Protein AF-A0A1R0V3F5-F1 (afdb_monomer_lite)

Foldseek 3Di:
DDDDPPPPPPDQDDFDAPPVRDGDCVHRNDPVADDWDWDADPVRDIDTHGDDDDPPVCPVVVVVVVVVCVVVVNDDPDDPVPPQDPVNDDPPPPPPPPPPPPPPDPDDDDD

Secondary structure (DSSP, 8-state):
---------------PBPTTS-B-HHHHS-TT-S-EEEEE-TT--EEEEE-----GGGHHHHHHHHHHHHHTT-PPPPPGGGSPPGGGS----------------------

Sequence (111 aa):
MMSSPQRARHFVTEVEVDPRRRVSLGKAGKPGHRRYRVEEDDMGVLTLTPVVSVPVTMIADRLRKAVALADAGDLRPRPERSRPQPEDAAPVKDRAPAARRSRTATARRRA

pLDDT: mean 73.92, std 17.22, range [36.59, 95.31]

Radius of gyration: 24.57 Å; chains: 1; bounding box: 50×47×70 Å

Structure (mmCIF, N/CA/C/O backbone):
data_AF-A0A1R0V3F5-F1
#
_entry.id   AF-A0A1R0V3F5-F1
#
loop_
_atom_site.group_PDB
_atom_site.id
_atom_site.type_symbol
_atom_site.label_atom_id
_atom_site.label_alt_id
_atom_site.label_comp_id
_atom_site.label_asym_id
_atom_site.label_entity_id
_atom_site.label_seq_id
_atom_site.pdbx_PDB_ins_code
_atom_site.Cartn_x
_atom_site.Cartn_y
_atom_site.Cartn_z
_atom_site.occupancy
_atom_site.B_iso_or_equiv
_atom_site.auth_seq_id
_atom_site.auth_comp_id
_atom_site.auth_asym_id
_atom_site.auth_atom_id
_atom_site.pdbx_PDB_model_num
ATOM 1 N N . MET A 1 1 ? 8.364 -31.036 17.099 1.00 38.84 1 MET A N 1
ATOM 2 C CA . MET A 1 1 ? 7.636 -29.751 17.140 1.00 38.84 1 MET A CA 1
ATOM 3 C C . MET A 1 1 ? 8.610 -28.661 16.720 1.00 38.84 1 MET A C 1
ATOM 5 O O . MET A 1 1 ? 9.492 -28.332 17.497 1.00 38.84 1 MET A O 1
ATOM 9 N N . MET A 1 2 ? 8.563 -28.214 15.461 1.00 36.59 2 MET A N 1
ATOM 10 C CA . MET A 1 2 ? 9.473 -27.173 14.964 1.00 36.59 2 MET A CA 1
ATOM 11 C C . MET A 1 2 ? 8.845 -25.807 15.238 1.00 36.59 2 MET A C 1
ATOM 13 O O . MET A 1 2 ? 7.865 -25.444 14.595 1.00 36.59 2 MET A O 1
ATOM 17 N N . SER A 1 3 ? 9.389 -25.077 16.211 1.00 44.00 3 SER A N 1
ATOM 18 C CA . SER A 1 3 ? 9.073 -23.664 16.406 1.00 44.00 3 SER A CA 1
ATOM 19 C C . SER A 1 3 ? 9.638 -22.877 15.228 1.00 44.00 3 SER A C 1
ATOM 21 O O . SER A 1 3 ? 10.853 -22.739 15.090 1.00 44.00 3 SER A O 1
ATOM 23 N N . SER A 1 4 ? 8.752 -22.394 14.360 1.00 41.25 4 SER A N 1
ATOM 24 C CA . SER A 1 4 ? 9.079 -21.396 13.343 1.00 41.25 4 SER A CA 1
ATOM 25 C C . SER A 1 4 ? 9.775 -20.205 14.010 1.00 41.25 4 SER A C 1
ATOM 27 O O . SER A 1 4 ? 9.321 -19.775 15.075 1.00 41.25 4 SER A O 1
ATOM 29 N N . PRO A 1 5 ? 10.850 -19.647 13.425 1.00 43.66 5 PRO A N 1
ATOM 30 C CA . PRO A 1 5 ? 11.504 -18.485 13.996 1.00 43.66 5 PRO A CA 1
ATOM 31 C C . PRO A 1 5 ? 10.487 -17.350 14.002 1.00 43.66 5 PRO A C 1
ATOM 33 O O . PRO A 1 5 ? 9.972 -16.938 12.960 1.00 43.66 5 PRO A O 1
ATOM 36 N N . GLN A 1 6 ? 10.149 -16.894 15.202 1.00 47.22 6 GLN A N 1
ATOM 37 C CA . GLN A 1 6 ? 9.257 -15.775 15.439 1.00 47.22 6 GLN A CA 1
ATOM 38 C C . GLN A 1 6 ? 9.962 -14.542 14.859 1.00 47.22 6 GLN A C 1
ATOM 40 O O . GLN A 1 6 ? 10.780 -13.914 15.526 1.00 47.22 6 GLN A O 1
ATOM 45 N N . ARG A 1 7 ? 9.727 -14.251 13.567 1.00 52.88 7 ARG A N 1
ATOM 46 C CA . ARG A 1 7 ? 10.139 -12.997 12.919 1.00 52.88 7 ARG A CA 1
ATOM 47 C C . ARG A 1 7 ? 9.728 -11.903 13.889 1.00 52.88 7 ARG A C 1
ATOM 49 O O . ARG A 1 7 ? 8.535 -11.813 14.167 1.00 52.88 7 ARG A O 1
ATOM 56 N N . ALA A 1 8 ? 10.686 -11.159 14.442 1.00 47.62 8 ALA A N 1
ATOM 57 C CA . ALA A 1 8 ? 10.420 -10.104 15.411 1.00 47.62 8 ALA A CA 1
ATOM 58 C C . ALA A 1 8 ? 9.295 -9.218 14.858 1.00 47.62 8 ALA A C 1
ATOM 60 O O . ALA A 1 8 ? 9.485 -8.484 13.884 1.00 47.62 8 ALA A O 1
ATOM 61 N N . ARG A 1 9 ? 8.082 -9.394 15.395 1.00 55.38 9 ARG A N 1
ATOM 62 C CA . ARG A 1 9 ? 6.875 -8.740 14.897 1.00 55.38 9 ARG A CA 1
ATOM 63 C C . ARG A 1 9 ? 6.957 -7.298 15.367 1.00 55.38 9 ARG A C 1
ATOM 65 O O . ARG A 1 9 ? 6.562 -6.974 16.480 1.00 55.38 9 ARG A O 1
ATOM 72 N N . HIS A 1 10 ? 7.552 -6.445 14.543 1.00 54.00 10 HIS A N 1
ATOM 73 C CA . HIS A 1 10 ? 7.531 -5.011 14.774 1.00 54.00 10 HIS A CA 1
ATOM 74 C C . HIS A 1 10 ? 6.095 -4.520 14.590 1.00 54.00 10 HIS A C 1
ATOM 76 O O . HIS A 1 10 ? 5.617 -4.381 13.463 1.00 54.00 10 HIS A O 1
ATOM 82 N N . PHE A 1 11 ? 5.410 -4.269 15.704 1.00 55.78 11 PHE A N 1
ATOM 83 C CA . PHE A 1 11 ? 4.175 -3.496 15.716 1.00 55.78 11 PHE A CA 1
ATOM 84 C C . PHE A 1 11 ? 4.481 -2.108 15.155 1.00 55.78 11 PHE A C 1
ATOM 86 O O . PHE A 1 11 ? 5.349 -1.399 15.663 1.00 55.78 11 PHE A O 1
ATOM 93 N N . VAL A 1 12 ? 3.823 -1.755 14.051 1.00 65.00 12 VAL A N 1
ATOM 94 C CA . VAL A 1 12 ? 4.083 -0.486 13.360 1.00 65.00 12 VAL A CA 1
ATOM 95 C C . VAL A 1 12 ? 3.337 0.658 14.050 1.00 65.00 12 VAL A C 1
ATOM 97 O O . VAL A 1 12 ? 3.875 1.759 14.107 1.00 65.00 12 VAL A O 1
ATOM 100 N N . THR A 1 13 ? 2.131 0.409 14.582 1.00 74.19 13 THR A N 1
ATOM 101 C CA . THR A 1 13 ? 1.306 1.375 15.333 1.00 74.19 13 THR A CA 1
ATOM 102 C C . THR A 1 13 ? -0.011 0.724 15.803 1.00 74.19 13 THR A C 1
ATOM 104 O O . THR A 1 13 ? -0.397 -0.320 15.274 1.00 74.19 13 THR A O 1
ATOM 107 N N . GLU A 1 14 ? -0.712 1.352 16.751 1.00 83.00 14 GLU A N 1
ATOM 108 C CA . GLU A 1 14 ? -2.093 1.035 17.142 1.00 83.00 14 GLU A CA 1
ATOM 109 C C . GLU A 1 14 ? -3.059 2.045 16.504 1.00 83.00 14 GLU A C 1
ATOM 111 O O . GLU A 1 14 ? -2.806 3.252 16.510 1.00 83.00 14 GLU A O 1
ATOM 116 N N . VAL A 1 15 ? -4.171 1.571 15.933 1.00 86.50 15 VAL A N 1
ATOM 117 C CA . VAL A 1 15 ? -5.172 2.430 15.283 1.00 86.50 15 VAL A CA 1
ATOM 118 C C . VAL A 1 15 ? -6.575 1.955 15.624 1.00 86.50 15 VAL A C 1
ATOM 120 O O . VAL A 1 15 ? -6.890 0.775 15.502 1.00 86.50 15 VAL A O 1
ATOM 123 N N . GLU A 1 16 ? -7.429 2.903 16.002 1.00 88.75 16 GLU A N 1
ATOM 124 C CA . GLU A 1 16 ? -8.846 2.657 16.242 1.00 88.75 16 GLU A CA 1
ATOM 125 C C . GLU A 1 16 ? -9.576 2.270 14.950 1.00 88.75 16 GLU A C 1
ATOM 127 O O . GLU A 1 16 ? -9.352 2.839 13.873 1.00 88.75 16 GLU A O 1
ATOM 132 N N . VAL A 1 17 ? -10.473 1.300 15.084 1.00 91.25 17 VAL A N 1
ATOM 133 C CA . VAL A 1 17 ? -11.305 0.802 13.999 1.00 91.25 17 VAL A CA 1
ATOM 134 C C . VAL A 1 17 ? -12.619 1.579 13.985 1.00 91.25 17 VAL A C 1
ATOM 136 O O . VAL A 1 17 ? -13.274 1.715 15.014 1.00 91.25 17 VAL A O 1
ATOM 139 N N . ASP A 1 18 ? -13.025 2.075 12.816 1.00 90.44 18 ASP A N 1
ATOM 140 C CA . ASP A 1 18 ? -14.293 2.797 12.692 1.00 90.44 18 ASP A CA 1
ATOM 141 C C . ASP A 1 18 ? -15.517 1.867 12.908 1.00 90.44 18 ASP A C 1
ATOM 143 O O . ASP A 1 18 ? -15.394 0.637 12.851 1.00 90.44 18 ASP A O 1
ATOM 147 N N . PRO A 1 19 ? -16.739 2.409 13.095 1.00 94.69 19 PRO A N 1
ATOM 148 C CA . PRO A 1 19 ? -17.945 1.593 13.287 1.00 94.69 19 PRO A CA 1
ATOM 149 C C . PRO A 1 19 ? -18.262 0.623 12.135 1.00 94.69 19 PRO A C 1
ATOM 151 O O . PRO A 1 19 ? -19.071 -0.289 12.288 1.00 94.69 19 PRO A O 1
ATOM 154 N N . ARG A 1 20 ? -17.640 0.805 10.963 1.00 95.31 20 ARG A N 1
ATOM 155 C CA . ARG A 1 20 ? -17.765 -0.067 9.787 1.00 95.31 20 ARG A CA 1
ATOM 156 C C . ARG A 1 20 ? -16.634 -1.092 9.698 1.00 95.31 20 ARG A C 1
ATOM 158 O O . ARG A 1 20 ? -16.479 -1.719 8.650 1.00 95.31 20 ARG A O 1
ATOM 165 N N . ARG A 1 21 ? -15.861 -1.267 10.771 1.00 89.38 21 ARG A N 1
ATOM 166 C CA . ARG A 1 21 ? -14.704 -2.163 10.853 1.00 89.38 21 ARG A CA 1
ATOM 167 C C . ARG A 1 21 ? -13.563 -1.796 9.896 1.00 89.38 21 ARG A C 1
ATOM 169 O O . ARG A 1 21 ? -12.887 -2.677 9.369 1.00 89.38 21 ARG A O 1
ATOM 176 N N . ARG A 1 22 ? -13.350 -0.503 9.626 1.00 91.19 22 ARG A N 1
ATOM 177 C CA . ARG A 1 22 ? -12.275 -0.024 8.739 1.00 91.19 22 ARG A CA 1
ATOM 178 C C . ARG A 1 22 ? -11.119 0.565 9.534 1.00 91.19 22 ARG A C 1
ATOM 180 O O . ARG A 1 22 ? -11.318 1.282 10.510 1.00 91.19 22 ARG A O 1
ATOM 187 N N . VAL A 1 23 ? -9.907 0.325 9.040 1.00 89.94 23 VAL A N 1
ATOM 188 C CA . VAL A 1 23 ? -8.667 0.909 9.563 1.00 89.94 23 VAL A CA 1
ATOM 189 C C . VAL A 1 23 ? -8.203 2.030 8.638 1.00 89.94 23 VAL A C 1
ATOM 191 O O . VAL A 1 23 ? -8.124 1.857 7.419 1.00 89.94 23 VAL A O 1
ATOM 194 N N . SER A 1 24 ? -7.866 3.189 9.207 1.00 88.44 24 SER A N 1
ATOM 195 C CA . SER A 1 24 ? -7.349 4.315 8.425 1.00 88.44 24 SER A CA 1
ATOM 196 C C . SER A 1 24 ? -5.890 4.092 8.021 1.00 88.44 24 SER A C 1
ATOM 198 O O . SER A 1 24 ? -4.982 4.143 8.852 1.00 88.44 24 SER A O 1
ATOM 200 N N . LEU A 1 25 ? -5.644 3.936 6.716 1.00 87.56 25 LEU A N 1
ATOM 201 C CA . LEU A 1 25 ? -4.288 3.853 6.159 1.00 87.56 25 LEU A CA 1
ATOM 202 C C . LEU A 1 25 ? -3.501 5.164 6.284 1.00 87.56 25 LEU A C 1
ATOM 204 O O . LEU A 1 25 ? -2.281 5.138 6.190 1.00 87.56 25 LEU A O 1
ATOM 208 N N . GLY A 1 26 ? -4.159 6.303 6.522 1.00 84.62 26 GLY A N 1
ATOM 209 C CA . GLY A 1 26 ? -3.449 7.546 6.841 1.00 84.62 26 GLY A CA 1
ATOM 210 C C . GLY A 1 26 ? -2.734 7.482 8.194 1.00 84.62 26 GLY A C 1
ATOM 211 O O . GLY A 1 26 ? -1.728 8.156 8.379 1.00 84.62 26 GLY A O 1
ATOM 212 N N . LYS A 1 27 ? -3.239 6.649 9.116 1.00 83.56 27 LYS A N 1
ATOM 213 C CA . LYS A 1 27 ? -2.654 6.423 10.444 1.00 83.56 27 LYS A CA 1
ATOM 214 C C . LYS A 1 27 ? -1.759 5.176 10.475 1.00 83.56 27 LYS A C 1
ATOM 216 O O . LYS A 1 27 ? -0.660 5.238 11.005 1.00 83.56 27 LYS A O 1
ATOM 221 N N . ALA A 1 28 ? -2.210 4.066 9.881 1.00 85.81 28 ALA A N 1
ATOM 222 C CA . ALA A 1 28 ? -1.507 2.773 9.914 1.00 85.81 28 ALA A CA 1
ATOM 223 C C . ALA A 1 28 ? -0.582 2.508 8.710 1.00 85.81 28 ALA A C 1
ATOM 225 O O . ALA A 1 28 ? 0.254 1.605 8.737 1.00 85.81 28 ALA A O 1
ATOM 226 N N . GLY A 1 29 ? -0.775 3.235 7.611 1.00 84.69 29 GLY A N 1
ATOM 227 C CA . GLY A 1 29 ? -0.119 2.988 6.333 1.00 84.69 29 GLY A CA 1
ATOM 228 C C . GLY A 1 29 ? 1.101 3.872 6.084 1.00 84.69 29 GLY A C 1
ATOM 229 O O . GLY A 1 29 ? 1.424 4.806 6.809 1.00 84.69 29 GLY A O 1
ATOM 230 N N . LYS A 1 30 ? 1.786 3.575 4.983 1.00 84.12 30 LYS A N 1
ATOM 231 C CA . LYS A 1 30 ? 2.898 4.354 4.439 1.00 84.12 30 LYS A CA 1
ATOM 232 C C . LYS A 1 30 ? 2.334 5.358 3.425 1.00 84.12 30 LYS A C 1
ATOM 234 O O . LYS A 1 30 ? 1.691 4.913 2.474 1.00 84.12 30 LYS A O 1
ATOM 239 N N . PRO A 1 31 ? 2.652 6.662 3.527 1.00 79.38 31 PRO A N 1
ATOM 240 C CA . PRO A 1 31 ? 2.068 7.711 2.679 1.00 79.38 31 PRO A CA 1
ATOM 241 C C . PRO A 1 31 ? 2.205 7.483 1.163 1.00 79.38 31 PRO A C 1
ATOM 243 O O . PRO A 1 31 ? 1.359 7.912 0.385 1.00 79.38 31 PRO A O 1
ATOM 246 N N . GLY A 1 32 ? 3.259 6.783 0.726 1.00 82.50 32 GLY A N 1
ATOM 247 C CA . GLY A 1 32 ? 3.513 6.484 -0.690 1.00 82.50 32 GLY A CA 1
ATOM 248 C C . GLY A 1 32 ? 2.724 5.303 -1.267 1.00 82.50 32 GLY A C 1
ATOM 249 O O . GLY A 1 32 ? 2.863 5.001 -2.453 1.00 82.50 32 GLY A O 1
ATOM 250 N N . HIS A 1 33 ? 1.919 4.606 -0.463 1.00 84.94 33 HIS A N 1
ATOM 251 C CA . HIS A 1 33 ? 1.214 3.403 -0.887 1.00 84.94 33 HIS A CA 1
ATOM 252 C C . HIS A 1 33 ? -0.285 3.519 -0.644 1.00 84.94 33 HIS A C 1
ATOM 254 O O . HIS A 1 33 ? -0.748 3.962 0.400 1.00 84.94 33 HIS A O 1
ATOM 260 N N . ARG A 1 34 ? -1.055 3.070 -1.636 1.00 85.06 34 ARG A N 1
ATOM 261 C CA . ARG A 1 34 ? -2.525 3.102 -1.607 1.00 85.06 34 ARG A CA 1
ATOM 262 C C . ARG A 1 34 ? -3.155 1.722 -1.462 1.00 85.06 34 ARG A C 1
ATOM 264 O O . ARG A 1 34 ? -4.358 1.615 -1.269 1.00 85.06 34 ARG A O 1
ATOM 271 N N . ARG A 1 35 ? -2.360 0.663 -1.620 1.00 88.38 35 ARG A N 1
ATOM 272 C CA . ARG A 1 35 ? -2.831 -0.720 -1.637 1.00 88.38 35 ARG A CA 1
ATOM 273 C C . ARG A 1 35 ? -1.950 -1.568 -0.747 1.00 88.38 35 ARG A C 1
ATOM 275 O O . ARG A 1 35 ? -0.725 -1.442 -0.779 1.00 88.38 35 ARG A O 1
ATOM 282 N N . TYR A 1 36 ? -2.603 -2.449 -0.008 1.00 90.19 36 TYR A N 1
ATOM 283 C CA . TYR A 1 36 ? -1.977 -3.345 0.943 1.00 90.19 36 TYR A CA 1
ATOM 284 C C . TYR A 1 36 ? -2.540 -4.746 0.771 1.00 90.19 36 TYR A C 1
ATOM 286 O O . TYR A 1 36 ? -3.734 -4.915 0.530 1.00 90.19 36 TYR A O 1
ATOM 294 N N . ARG A 1 37 ? -1.668 -5.741 0.898 1.00 89.69 37 ARG A N 1
ATOM 295 C CA . ARG A 1 37 ? -2.064 -7.087 1.292 1.00 89.69 37 ARG A CA 1
ATOM 296 C C . ARG A 1 37 ? -2.206 -7.077 2.810 1.00 89.69 37 ARG A C 1
ATOM 298 O O . ARG A 1 37 ? -1.319 -6.559 3.491 1.00 89.69 37 ARG A O 1
ATOM 305 N N . VAL A 1 38 ? -3.322 -7.599 3.296 1.00 91.44 38 VAL A N 1
ATOM 306 C CA . VAL A 1 38 ? -3.667 -7.631 4.718 1.00 91.44 38 VAL A CA 1
ATOM 307 C C . VAL A 1 38 ? -3.707 -9.083 5.159 1.00 91.44 38 VAL A C 1
ATOM 309 O O . VAL A 1 38 ? -4.302 -9.910 4.471 1.00 91.44 38 VAL A O 1
ATOM 312 N N . GLU A 1 39 ? -3.057 -9.373 6.276 1.00 91.00 39 GLU A N 1
ATOM 313 C CA . GLU A 1 39 ? -3.103 -10.667 6.954 1.00 91.00 39 GLU A CA 1
ATOM 314 C C . GLU A 1 39 ? -3.442 -10.410 8.420 1.00 91.00 39 GLU A C 1
ATOM 316 O O . GLU A 1 39 ? -2.906 -9.473 9.011 1.00 91.00 39 GLU A O 1
ATOM 321 N N . GLU A 1 40 ? -4.347 -11.208 8.975 1.00 91.12 40 GLU A N 1
ATOM 322 C CA . GLU A 1 40 ? -4.730 -11.185 10.387 1.00 91.12 40 GLU A CA 1
ATOM 323 C C . GLU A 1 40 ? -4.223 -12.472 11.035 1.00 91.12 40 GLU A C 1
ATOM 325 O O . GLU A 1 40 ? -4.301 -13.539 10.420 1.00 91.12 40 GLU A O 1
ATOM 330 N N . ASP A 1 41 ? -3.662 -12.369 12.237 1.00 89.94 41 ASP A N 1
ATOM 331 C CA . ASP A 1 41 ? -3.267 -13.532 13.030 1.00 89.94 41 ASP A CA 1
ATOM 332 C C . ASP A 1 41 ? -4.278 -13.850 14.142 1.00 89.94 41 A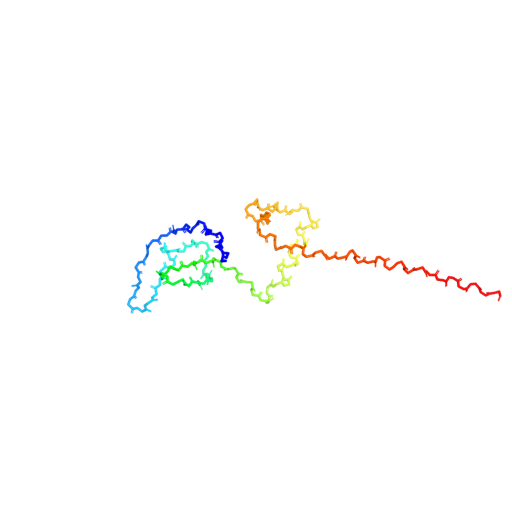SP A C 1
ATOM 334 O O . ASP A 1 41 ? -5.224 -13.102 14.379 1.00 89.94 41 ASP A O 1
ATOM 338 N N . ASP A 1 42 ? -4.059 -14.958 14.854 1.00 90.62 42 ASP A N 1
ATOM 339 C CA . ASP A 1 42 ? -4.963 -15.436 15.914 1.00 90.62 42 ASP A CA 1
ATOM 340 C C . ASP A 1 42 ? -5.094 -14.463 17.104 1.00 90.62 42 ASP A C 1
ATOM 342 O O . ASP A 1 42 ? -5.996 -14.603 17.928 1.00 90.62 42 ASP A O 1
ATOM 346 N N . ME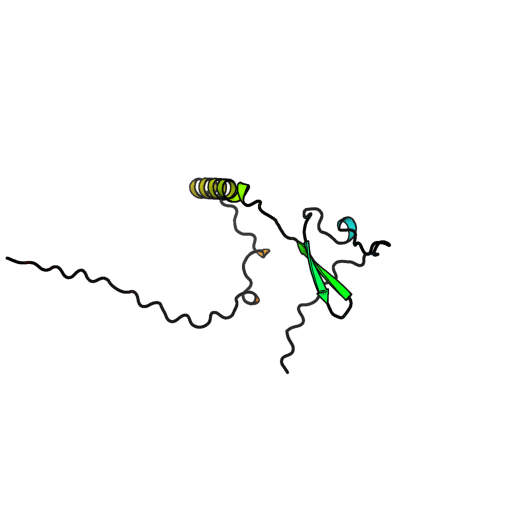T A 1 43 ? -4.200 -13.473 17.202 1.00 87.44 43 MET A N 1
ATOM 347 C CA . MET A 1 43 ? -4.212 -12.424 18.225 1.00 87.44 43 MET A CA 1
ATOM 348 C C . MET A 1 43 ? -4.883 -11.133 17.724 1.00 87.44 43 MET A C 1
ATOM 350 O O . MET A 1 43 ? -4.886 -10.132 18.441 1.00 87.44 43 MET A O 1
ATOM 354 N N . GLY A 1 44 ? -5.431 -11.131 16.503 1.00 85.00 44 GLY A N 1
ATOM 355 C CA . GLY A 1 44 ? -6.070 -9.971 15.879 1.00 85.00 44 GLY A CA 1
ATOM 356 C C . GLY A 1 44 ? -5.084 -8.928 15.346 1.00 85.00 44 GLY A C 1
ATOM 357 O O . GLY A 1 44 ? -5.467 -7.788 15.077 1.00 85.00 44 GLY A O 1
ATOM 358 N N . VAL A 1 45 ? -3.799 -9.274 15.202 1.00 87.50 45 VAL A N 1
ATOM 359 C CA . VAL A 1 45 ? -2.786 -8.347 14.689 1.00 87.50 45 VAL A CA 1
ATOM 360 C C . VAL A 1 45 ? -2.865 -8.291 13.171 1.00 87.50 45 VAL A C 1
ATOM 362 O O . VAL A 1 45 ? -2.663 -9.287 12.477 1.00 87.50 45 VAL A O 1
ATOM 365 N N . LEU A 1 46 ? -3.085 -7.086 12.643 1.00 89.75 46 LEU A N 1
ATOM 366 C CA . LEU A 1 46 ? -3.107 -6.842 11.205 1.00 89.75 46 LEU A CA 1
ATOM 367 C C . LEU A 1 46 ? -1.708 -6.529 10.669 1.00 89.75 46 LEU A C 1
ATOM 369 O O . LEU A 1 46 ? -1.114 -5.491 10.969 1.00 89.75 46 LEU A O 1
ATOM 373 N N . THR A 1 47 ? -1.206 -7.395 9.793 1.00 89.50 47 THR A N 1
ATOM 374 C CA . THR A 1 47 ? 0.021 -7.162 9.030 1.00 89.50 47 THR A CA 1
ATOM 375 C C . THR A 1 47 ? -0.312 -6.514 7.690 1.00 89.50 47 THR A C 1
ATOM 377 O O . THR A 1 47 ? -0.939 -7.117 6.819 1.00 89.50 47 THR A O 1
ATOM 380 N N . LEU A 1 48 ? 0.145 -5.273 7.501 1.00 89.00 48 LEU A N 1
ATOM 381 C CA . LEU A 1 48 ? -0.070 -4.497 6.280 1.00 89.00 48 LEU A CA 1
ATOM 382 C C . LEU A 1 48 ? 1.178 -4.521 5.389 1.00 89.00 48 LEU A C 1
ATOM 384 O O . LEU A 1 48 ? 2.149 -3.804 5.633 1.00 89.00 48 LEU A O 1
ATOM 388 N N . THR A 1 49 ? 1.137 -5.279 4.292 1.00 89.31 49 THR A N 1
ATOM 389 C CA . THR A 1 49 ? 2.227 -5.306 3.302 1.00 89.31 49 THR A CA 1
ATOM 390 C C . THR A 1 49 ? 1.882 -4.422 2.101 1.00 89.31 49 THR A C 1
ATOM 392 O O . THR A 1 49 ? 0.937 -4.745 1.379 1.00 89.31 49 THR A O 1
ATOM 395 N N . PRO A 1 50 ? 2.611 -3.317 1.836 1.00 88.94 50 PRO A N 1
ATOM 396 C CA . PRO A 1 50 ? 2.327 -2.469 0.686 1.00 88.94 50 PRO A CA 1
ATOM 397 C C . PRO A 1 50 ? 2.504 -3.231 -0.629 1.00 88.94 50 PRO A C 1
ATOM 399 O O . PRO A 1 50 ? 3.533 -3.869 -0.848 1.00 88.94 50 PRO A O 1
ATOM 402 N N . VAL A 1 51 ? 1.533 -3.117 -1.534 1.00 89.38 51 VAL A N 1
ATOM 403 C CA . VAL A 1 51 ? 1.594 -3.738 -2.863 1.00 89.38 51 VAL A CA 1
ATOM 404 C C . VAL A 1 51 ? 1.564 -2.679 -3.956 1.00 89.38 51 VAL A C 1
ATOM 406 O O . VAL A 1 51 ? 0.800 -1.713 -3.907 1.00 89.38 51 VAL A O 1
ATOM 409 N N . VAL A 1 52 ? 2.406 -2.865 -4.971 1.00 82.69 52 VAL A N 1
ATOM 410 C CA . VAL A 1 52 ? 2.410 -2.034 -6.176 1.00 82.69 52 VAL A CA 1
ATOM 411 C C . VAL A 1 52 ? 1.693 -2.804 -7.269 1.00 82.69 52 VAL A C 1
ATOM 413 O O . VAL A 1 52 ? 2.182 -3.822 -7.750 1.00 82.69 52 VAL A O 1
ATOM 416 N N . SER A 1 53 ? 0.523 -2.319 -7.668 1.00 73.62 53 SER A N 1
ATOM 417 C CA . SER A 1 53 ? -0.197 -2.883 -8.804 1.00 73.62 53 SER A CA 1
ATOM 418 C C . SER A 1 53 ? 0.262 -2.201 -10.078 1.00 73.62 53 SER A C 1
ATOM 420 O O . SER A 1 53 ? 0.168 -0.982 -10.204 1.00 73.62 53 SER A O 1
ATOM 422 N N . VAL A 1 54 ? 0.757 -2.998 -11.018 1.00 74.94 54 VAL A N 1
ATOM 423 C CA . VAL A 1 54 ? 1.100 -2.542 -12.362 1.00 74.94 54 VAL A CA 1
ATOM 424 C C . VAL A 1 54 ? -0.047 -2.969 -13.268 1.00 74.94 54 VAL A C 1
ATOM 426 O O 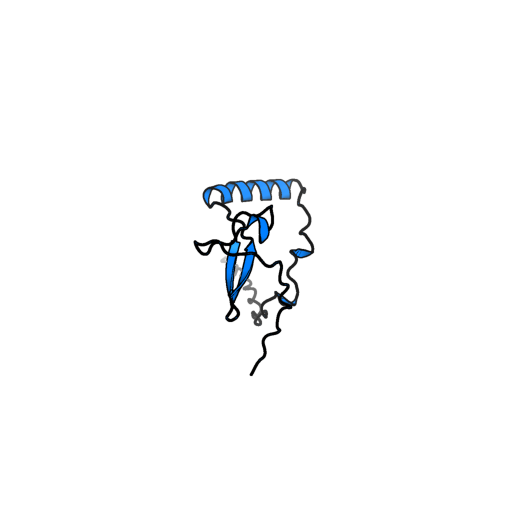. VAL A 1 54 ? -0.263 -4.174 -13.407 1.00 74.94 54 VAL A O 1
ATOM 429 N N . PRO A 1 55 ? -0.818 -2.031 -13.846 1.00 76.19 55 PRO A N 1
ATOM 430 C CA . PRO A 1 55 ? -1.831 -2.386 -14.827 1.00 76.19 55 PRO A CA 1
ATOM 431 C C . PRO A 1 55 ? -1.186 -3.169 -15.969 1.00 76.19 55 PRO A C 1
ATOM 433 O O . PRO A 1 55 ? -0.133 -2.767 -16.465 1.00 76.19 55 PRO A O 1
ATOM 436 N N . VAL A 1 56 ? -1.818 -4.265 -16.397 1.00 80.50 56 VAL A N 1
ATOM 437 C CA . VAL A 1 56 ? -1.278 -5.127 -17.463 1.00 80.50 56 VAL A CA 1
ATOM 438 C C . VAL A 1 56 ? -1.045 -4.332 -18.749 1.00 80.50 56 VAL A C 1
ATOM 440 O O . VAL A 1 56 ? -0.012 -4.491 -19.394 1.00 80.50 56 VAL A O 1
ATOM 443 N N . THR A 1 57 ? -1.943 -3.391 -19.049 1.00 84.88 57 THR A N 1
ATOM 444 C CA . THR A 1 57 ? -1.845 -2.464 -20.187 1.00 84.88 57 THR A CA 1
ATOM 445 C C . THR A 1 57 ? -0.574 -1.618 -20.179 1.00 84.88 57 THR A C 1
ATOM 447 O O . THR A 1 57 ? -0.101 -1.223 -21.236 1.00 84.88 57 THR A O 1
ATOM 450 N N . MET A 1 58 ? 0.015 -1.370 -19.008 1.00 83.94 58 MET A N 1
ATOM 451 C CA . MET A 1 58 ? 1.224 -0.561 -18.863 1.00 83.94 58 MET A CA 1
ATOM 452 C C . MET A 1 58 ? 2.515 -1.384 -18.825 1.00 83.94 58 MET A C 1
ATOM 454 O O . MET A 1 58 ? 3.599 -0.801 -18.808 1.00 83.94 58 MET A O 1
ATOM 458 N N . ILE A 1 59 ? 2.440 -2.720 -18.781 1.00 85.75 59 ILE A N 1
ATOM 459 C CA . ILE A 1 59 ? 3.629 -3.576 -18.637 1.00 85.75 59 ILE A CA 1
ATOM 460 C C . ILE A 1 59 ? 4.569 -3.400 -19.831 1.00 85.75 59 ILE A C 1
ATOM 462 O O . ILE A 1 59 ? 5.768 -3.212 -19.633 1.00 85.75 59 ILE A O 1
ATOM 466 N N . ALA A 1 60 ? 4.030 -3.407 -21.053 1.00 86.69 60 ALA A N 1
ATOM 467 C CA . ALA A 1 60 ? 4.822 -3.266 -22.272 1.00 86.69 60 ALA A CA 1
ATOM 468 C C . ALA A 1 60 ? 5.607 -1.944 -22.301 1.00 86.69 60 ALA A C 1
ATOM 470 O O . ALA A 1 60 ? 6.798 -1.934 -22.607 1.00 86.69 60 ALA A O 1
ATOM 471 N N . ASP A 1 61 ? 4.974 -0.832 -21.927 1.00 88.56 61 ASP A N 1
ATOM 472 C CA . ASP A 1 61 ? 5.626 0.482 -21.897 1.00 88.56 61 ASP A CA 1
ATOM 473 C C . ASP A 1 61 ? 6.684 0.567 -20.801 1.00 88.56 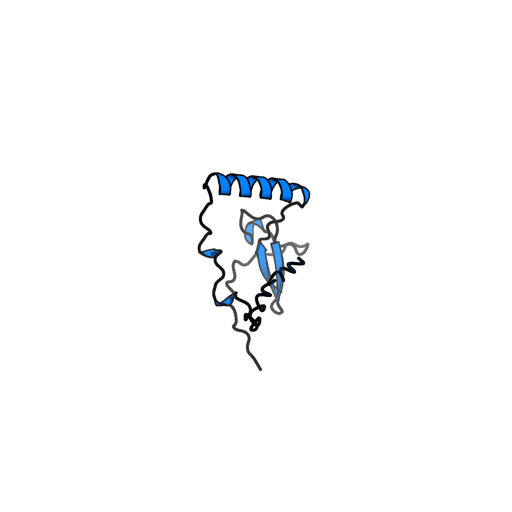61 ASP A C 1
ATOM 475 O O . ASP A 1 61 ? 7.770 1.111 -21.008 1.00 88.56 61 ASP A O 1
ATOM 479 N N . ARG A 1 62 ? 6.403 -0.032 -19.639 1.00 85.19 62 ARG A N 1
ATOM 480 C CA . ARG A 1 62 ? 7.365 -0.110 -18.538 1.00 85.19 62 ARG A CA 1
ATOM 481 C C . ARG A 1 62 ? 8.606 -0.908 -18.927 1.00 85.19 62 ARG A C 1
ATOM 483 O O . ARG A 1 62 ? 9.711 -0.478 -18.608 1.00 85.19 62 ARG A O 1
ATOM 490 N N . LEU A 1 63 ? 8.423 -2.036 -19.614 1.00 87.88 63 LEU A N 1
ATOM 491 C CA . LEU A 1 63 ? 9.517 -2.871 -20.110 1.00 87.88 63 LEU A CA 1
ATOM 492 C C . LEU A 1 63 ? 10.336 -2.132 -21.166 1.00 87.88 63 LEU A C 1
ATOM 494 O O . LEU A 1 63 ? 11.554 -2.068 -21.037 1.00 87.88 63 LEU A O 1
ATOM 498 N N . ARG A 1 64 ? 9.682 -1.501 -22.149 1.00 91.31 64 ARG A N 1
ATOM 499 C CA . ARG A 1 64 ? 10.364 -0.693 -23.173 1.00 91.31 64 ARG A CA 1
ATOM 500 C C . ARG A 1 64 ? 11.222 0.408 -22.553 1.00 91.31 64 ARG A C 1
ATOM 502 O O . ARG A 1 64 ? 12.386 0.552 -22.909 1.00 91.31 64 ARG A O 1
ATOM 509 N N . LYS A 1 65 ? 10.679 1.137 -21.573 1.00 89.56 65 LYS A N 1
ATOM 510 C CA . LYS A 1 65 ? 11.423 2.179 -20.855 1.00 89.56 65 LYS A CA 1
ATOM 511 C C . LYS A 1 65 ? 12.603 1.612 -20.061 1.00 89.56 65 LYS A C 1
ATOM 513 O O . LYS A 1 65 ? 13.661 2.228 -20.035 1.00 89.56 65 LYS A O 1
ATOM 518 N N . ALA A 1 66 ? 12.430 0.457 -19.419 1.00 87.38 66 ALA A N 1
ATOM 519 C CA . ALA A 1 66 ? 13.502 -0.195 -18.673 1.00 87.38 66 ALA A CA 1
ATOM 520 C C . ALA A 1 66 ? 14.654 -0.650 -19.585 1.00 87.38 66 ALA A C 1
ATOM 522 O O . ALA A 1 66 ? 15.809 -0.457 -19.222 1.00 87.38 66 ALA A O 1
ATOM 523 N N . VAL A 1 67 ? 14.344 -1.196 -20.767 1.00 92.81 67 VAL A N 1
ATOM 524 C CA . VAL A 1 67 ? 15.350 -1.580 -21.773 1.00 92.81 67 VAL A CA 1
ATOM 525 C C . VAL A 1 67 ? 16.100 -0.352 -22.284 1.00 92.81 67 VAL A C 1
ATOM 527 O O . VAL A 1 67 ? 17.320 -0.338 -22.238 1.00 92.81 67 VAL A O 1
ATOM 530 N N . ALA A 1 68 ? 15.393 0.723 -22.643 1.00 93.19 68 ALA A N 1
ATOM 531 C CA . ALA A 1 68 ? 16.036 1.952 -23.111 1.00 93.19 68 ALA A CA 1
ATOM 532 C C . ALA A 1 68 ? 17.002 2.563 -22.074 1.00 93.19 68 ALA A C 1
ATOM 534 O O . ALA A 1 68 ? 18.070 3.048 -22.435 1.00 93.19 68 ALA A O 1
ATOM 535 N N . LEU A 1 69 ? 16.653 2.518 -20.781 1.00 91.44 69 LEU A N 1
ATOM 536 C CA . LEU A 1 69 ? 17.553 2.948 -19.702 1.00 91.44 69 LEU A CA 1
ATOM 537 C C . LEU A 1 69 ? 18.780 2.036 -19.569 1.00 91.44 69 LEU A C 1
ATOM 539 O O . LEU A 1 69 ? 19.866 2.525 -19.274 1.00 91.44 69 LEU A O 1
ATOM 543 N N . ALA A 1 70 ? 18.614 0.727 -19.785 1.00 89.62 70 ALA A N 1
ATOM 544 C CA . ALA A 1 70 ? 19.717 -0.230 -19.778 1.00 89.62 70 ALA A CA 1
ATOM 545 C C . ALA A 1 70 ? 20.691 0.020 -20.930 1.00 89.62 70 ALA A C 1
ATOM 547 O O . ALA A 1 70 ? 21.896 0.089 -20.697 1.00 89.62 70 ALA A O 1
ATOM 548 N N . ASP A 1 71 ? 20.163 0.222 -22.136 1.00 92.94 71 ASP A N 1
ATOM 549 C CA . ASP A 1 71 ? 20.958 0.509 -23.331 1.00 92.94 71 ASP A CA 1
ATOM 550 C C . ASP A 1 71 ? 21.714 1.839 -23.196 1.00 92.94 71 ASP A C 1
ATOM 552 O O . ASP A 1 71 ? 22.855 1.958 -23.636 1.00 92.94 71 ASP A O 1
ATOM 556 N N . ALA A 1 72 ? 21.109 2.826 -22.528 1.00 93.19 72 ALA A N 1
ATOM 557 C CA . ALA A 1 72 ? 21.742 4.104 -22.207 1.00 93.19 72 ALA A CA 1
ATOM 558 C C . ALA A 1 72 ? 22.746 4.033 -21.037 1.00 93.19 72 ALA A C 1
ATOM 560 O O . ALA A 1 72 ? 23.419 5.022 -20.753 1.00 93.19 72 ALA A O 1
ATOM 561 N N . GLY A 1 73 ? 22.834 2.901 -20.330 1.00 91.94 73 GLY A N 1
ATOM 562 C CA . GLY A 1 73 ? 23.680 2.747 -19.145 1.00 91.94 73 GLY A CA 1
ATOM 563 C C . GLY A 1 73 ? 23.185 3.483 -17.890 1.00 91.94 73 GLY A C 1
ATOM 564 O O . GLY A 1 73 ? 23.909 3.535 -16.900 1.00 91.94 73 GLY A O 1
ATOM 565 N N . ASP A 1 74 ? 21.957 4.012 -17.883 1.00 90.50 74 ASP A N 1
ATOM 566 C CA . ASP A 1 74 ? 21.370 4.792 -16.777 1.00 90.50 74 ASP A CA 1
ATOM 567 C C . ASP A 1 74 ? 20.529 3.913 -15.828 1.00 90.50 74 ASP A C 1
ATOM 569 O O . ASP A 1 74 ? 19.400 4.222 -15.425 1.00 90.50 74 ASP A O 1
ATOM 573 N N . LEU A 1 75 ? 21.060 2.736 -15.492 1.00 86.00 75 LEU A N 1
ATOM 574 C CA . LEU A 1 75 ? 20.417 1.849 -14.530 1.00 86.00 75 LEU A CA 1
ATOM 575 C C . LEU A 1 75 ? 20.730 2.304 -13.112 1.00 86.00 75 LEU A C 1
ATOM 577 O O . LEU A 1 75 ? 21.882 2.358 -12.684 1.00 86.00 75 LEU A O 1
ATOM 581 N N . ARG A 1 76 ? 19.676 2.540 -12.329 1.00 82.25 76 ARG A N 1
ATOM 582 C CA . ARG A 1 76 ? 19.841 2.759 -10.893 1.00 82.25 76 ARG A CA 1
ATOM 583 C C . ARG A 1 76 ? 20.347 1.474 -10.235 1.00 82.25 76 ARG A C 1
ATOM 585 O O . ARG A 1 76 ? 19.774 0.408 -10.488 1.00 82.25 76 ARG A O 1
ATOM 592 N N . PRO A 1 77 ? 21.353 1.559 -9.348 1.00 80.38 77 PRO A N 1
ATOM 593 C CA . PRO A 1 77 ? 21.788 0.403 -8.588 1.00 80.38 77 PRO A CA 1
ATOM 594 C C . PRO A 1 77 ? 20.618 -0.131 -7.763 1.00 80.38 77 PRO A C 1
ATOM 596 O O . PRO A 1 77 ? 19.815 0.624 -7.203 1.00 80.38 77 PRO A O 1
ATOM 599 N N . ARG A 1 78 ? 20.511 -1.460 -7.705 1.00 77.81 78 ARG A N 1
ATOM 600 C CA . ARG A 1 78 ? 19.489 -2.125 -6.900 1.00 77.81 78 ARG A CA 1
ATOM 601 C C . ARG A 1 78 ? 19.651 -1.677 -5.441 1.00 77.81 78 ARG A C 1
ATOM 603 O O . ARG A 1 78 ? 20.747 -1.832 -4.906 1.00 77.81 78 ARG A O 1
ATOM 610 N N . PRO A 1 79 ? 18.594 -1.169 -4.782 1.00 79.25 79 PRO A N 1
ATOM 611 C CA . PRO A 1 79 ? 18.682 -0.772 -3.383 1.00 79.25 79 PRO A CA 1
ATOM 612 C C . PRO A 1 79 ? 19.113 -1.953 -2.509 1.00 79.25 79 PRO A C 1
ATOM 614 O O . PRO A 1 79 ? 18.583 -3.054 -2.671 1.00 79.25 79 PRO A O 1
ATOM 617 N N . GLU A 1 80 ? 20.011 -1.718 -1.549 1.00 73.88 80 GLU A N 1
ATOM 618 C CA . GLU A 1 80 ? 20.535 -2.763 -0.650 1.00 73.88 80 GLU A CA 1
ATOM 619 C C . GLU A 1 80 ? 19.415 -3.520 0.078 1.00 73.88 80 GLU A C 1
ATOM 621 O O . GLU A 1 80 ? 19.392 -4.744 0.087 1.00 73.88 80 GLU A O 1
ATOM 626 N N . ARG A 1 81 ? 18.386 -2.807 0.559 1.00 67.12 81 ARG A N 1
ATOM 627 C CA . ARG A 1 81 ? 17.203 -3.401 1.220 1.00 67.12 81 ARG A CA 1
ATOM 628 C C . ARG A 1 81 ? 16.357 -4.311 0.323 1.00 67.12 81 ARG A C 1
ATOM 630 O O . ARG A 1 81 ? 15.451 -4.974 0.807 1.00 67.12 81 ARG A O 1
ATOM 637 N N . SER A 1 82 ? 16.568 -4.259 -0.990 1.00 64.31 82 SER A N 1
ATOM 638 C CA . SER A 1 82 ? 15.866 -5.082 -1.981 1.00 64.31 82 SER A CA 1
ATOM 639 C C . SER A 1 82 ? 16.722 -6.246 -2.476 1.00 64.31 82 SER A C 1
ATOM 641 O O . SER A 1 82 ? 16.272 -6.986 -3.361 1.00 64.31 82 SER A O 1
ATOM 643 N N . ARG A 1 83 ? 17.968 -6.380 -2.000 1.00 70.25 83 ARG A N 1
ATOM 644 C CA . ARG A 1 83 ? 18.760 -7.585 -2.236 1.00 70.25 83 ARG A CA 1
ATOM 645 C C . ARG A 1 83 ? 18.124 -8.727 -1.439 1.00 70.25 83 ARG A C 1
ATOM 647 O O . ARG A 1 83 ? 17.749 -8.505 -0.292 1.00 70.25 83 ARG A O 1
ATOM 654 N N . PRO A 1 84 ? 17.942 -9.908 -2.050 1.00 62.69 84 PRO A N 1
ATOM 655 C CA . PRO A 1 84 ? 17.456 -11.065 -1.314 1.00 62.69 84 PRO A CA 1
ATOM 656 C C . PRO A 1 84 ? 18.435 -11.347 -0.176 1.00 62.69 84 PRO A C 1
ATOM 658 O O . PRO A 1 84 ? 19.639 -11.463 -0.424 1.00 62.69 84 PRO A O 1
ATOM 661 N N . GLN A 1 85 ? 17.933 -11.400 1.056 1.00 67.50 85 GLN A N 1
ATOM 662 C CA . GLN A 1 85 ? 18.757 -11.831 2.174 1.00 67.50 85 GLN A CA 1
ATOM 663 C C . GLN A 1 85 ? 18.972 -13.347 2.072 1.00 67.50 85 GLN A C 1
ATOM 665 O O . GLN A 1 85 ? 18.128 -14.042 1.496 1.00 67.50 85 GLN A O 1
ATOM 670 N N . PRO A 1 86 ? 20.082 -13.887 2.603 1.00 62.19 86 PRO A N 1
ATOM 671 C CA . PRO A 1 86 ? 20.345 -15.326 2.575 1.00 62.19 86 PRO A CA 1
ATOM 672 C C . PRO A 1 86 ? 19.186 -16.151 3.154 1.00 62.19 86 PRO A C 1
ATOM 674 O O . PRO A 1 86 ? 18.929 -17.256 2.693 1.00 62.19 86 PRO A O 1
ATOM 677 N N . GLU A 1 87 ? 18.448 -15.587 4.113 1.00 58.97 87 GLU A N 1
ATOM 678 C CA . GLU A 1 87 ? 17.250 -16.180 4.715 1.00 58.97 87 GLU A CA 1
ATOM 679 C C . GLU A 1 87 ? 16.004 -16.227 3.806 1.00 58.97 87 GLU A C 1
ATOM 681 O O . GLU A 1 87 ? 15.128 -17.059 4.028 1.00 58.97 87 GLU A O 1
ATOM 686 N N . ASP A 1 88 ? 15.908 -15.361 2.788 1.00 58.16 88 ASP A N 1
ATOM 687 C CA . ASP A 1 88 ? 14.793 -15.329 1.828 1.00 58.16 88 ASP A CA 1
ATOM 688 C C . ASP A 1 88 ? 15.015 -16.315 0.666 1.00 58.16 88 ASP A C 1
ATOM 690 O O . ASP A 1 88 ? 14.110 -16.572 -0.136 1.00 58.16 88 ASP A O 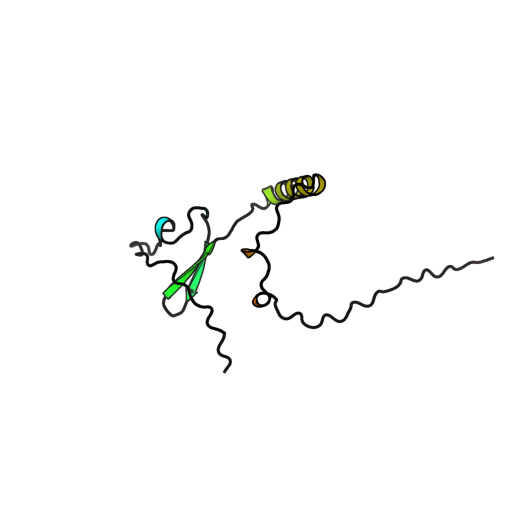1
ATOM 694 N N . ALA A 1 89 ? 16.229 -16.865 0.547 1.00 59.31 89 ALA A N 1
ATOM 695 C CA . ALA A 1 89 ? 16.522 -17.927 -0.395 1.00 59.31 89 ALA A CA 1
ATOM 696 C C . ALA A 1 89 ? 15.818 -19.202 0.082 1.00 59.31 89 ALA A C 1
ATOM 698 O O . ALA A 1 89 ? 16.267 -19.879 1.006 1.00 59.31 89 ALA A O 1
ATOM 699 N N . ALA A 1 90 ? 14.706 -19.553 -0.572 1.00 57.19 90 ALA A N 1
ATOM 700 C CA . ALA A 1 90 ? 14.164 -20.903 -0.470 1.00 57.19 90 ALA A CA 1
ATOM 701 C C . ALA A 1 90 ? 15.313 -21.903 -0.694 1.00 57.19 90 ALA A C 1
ATOM 703 O O . ALA A 1 90 ? 16.154 -21.642 -1.564 1.00 57.19 90 ALA A O 1
ATOM 704 N N . PRO A 1 91 ? 15.373 -23.022 0.055 1.00 54.72 91 PRO A N 1
ATOM 705 C CA . PRO A 1 91 ? 16.441 -23.992 -0.113 1.00 54.72 91 PRO A CA 1
ATOM 706 C C . PRO A 1 91 ? 16.495 -24.367 -1.587 1.00 54.72 91 PRO A C 1
ATOM 708 O O . PRO A 1 91 ? 15.515 -24.868 -2.151 1.00 54.72 91 PRO A O 1
ATOM 711 N N . VAL A 1 92 ? 17.625 -24.057 -2.222 1.00 56.62 92 VAL A N 1
ATOM 712 C CA . VAL A 1 92 ? 17.927 -24.508 -3.572 1.00 56.62 92 VAL A CA 1
ATOM 713 C C . VAL A 1 92 ? 18.018 -26.021 -3.451 1.00 56.62 92 VAL A C 1
ATOM 715 O O . VAL A 1 92 ? 19.065 -26.556 -3.112 1.00 56.62 92 VAL A O 1
ATOM 718 N N . LYS A 1 93 ? 16.890 -26.721 -3.631 1.00 55.50 93 LYS A N 1
ATOM 719 C CA . LYS A 1 93 ? 16.905 -28.171 -3.813 1.00 55.50 93 LYS A CA 1
ATOM 720 C C . LYS A 1 93 ? 17.874 -28.413 -4.949 1.00 55.50 93 LYS A C 1
ATOM 722 O O . LYS A 1 93 ? 17.663 -27.820 -6.009 1.00 55.50 93 LYS A O 1
ATOM 727 N N . ASP A 1 94 ? 18.904 -29.214 -4.691 1.00 56.12 94 ASP A N 1
ATOM 728 C CA . ASP A 1 94 ? 19.954 -29.581 -5.634 1.00 56.12 94 ASP A CA 1
ATOM 729 C C . ASP A 1 94 ? 19.353 -29.823 -7.013 1.00 56.12 94 ASP A C 1
ATOM 731 O O . ASP A 1 94 ? 18.830 -30.894 -7.335 1.00 56.12 94 ASP A O 1
ATOM 735 N N . ARG A 1 95 ? 19.367 -28.782 -7.844 1.00 54.56 95 ARG A N 1
ATOM 736 C CA . ARG A 1 95 ? 18.992 -28.928 -9.233 1.00 54.56 95 ARG A CA 1
ATOM 737 C C . ARG A 1 95 ? 20.231 -29.531 -9.848 1.00 54.56 95 ARG A C 1
ATOM 739 O O . ARG A 1 95 ? 21.181 -28.806 -10.135 1.00 54.56 95 ARG A O 1
ATOM 746 N N . ALA A 1 96 ? 20.222 -30.859 -9.967 1.00 57.03 96 ALA A N 1
ATOM 747 C CA . ALA A 1 96 ? 21.250 -31.608 -10.669 1.00 57.03 96 ALA A CA 1
ATOM 748 C C . ALA A 1 96 ? 21.646 -30.822 -11.931 1.00 57.03 96 ALA A C 1
ATOM 750 O O . ALA A 1 96 ? 20.746 -30.352 -12.645 1.00 57.03 96 ALA A O 1
ATOM 751 N N . PRO A 1 97 ? 22.950 -30.602 -12.178 1.00 52.94 97 PRO A N 1
ATOM 752 C CA . PRO A 1 97 ? 23.388 -29.771 -13.285 1.00 52.94 97 PRO A CA 1
ATOM 753 C C . PRO A 1 97 ? 22.753 -30.318 -14.557 1.00 52.94 97 PRO A C 1
ATOM 755 O O . PRO A 1 97 ? 22.925 -31.490 -14.895 1.00 52.94 97 PRO A O 1
ATOM 758 N N . ALA A 1 98 ? 21.956 -29.481 -15.227 1.00 55.34 98 ALA A N 1
ATOM 759 C CA . ALA A 1 98 ? 21.345 -29.840 -16.492 1.00 55.34 98 ALA A CA 1
ATOM 760 C C . ALA A 1 98 ? 22.484 -30.212 -17.440 1.00 55.34 98 ALA A C 1
ATOM 762 O O . ALA A 1 98 ? 23.256 -29.346 -17.856 1.00 55.34 98 ALA A O 1
ATOM 763 N N . ALA A 1 99 ? 22.621 -31.512 -17.711 1.00 51.47 99 ALA A N 1
ATOM 764 C CA . ALA A 1 99 ? 23.643 -32.044 -18.587 1.00 51.47 99 ALA A CA 1
ATOM 765 C C . ALA A 1 99 ? 23.607 -31.246 -19.891 1.00 51.47 99 ALA A C 1
ATOM 767 O O . ALA A 1 99 ? 22.615 -31.256 -20.626 1.00 51.47 99 ALA A O 1
ATOM 768 N N . ARG A 1 100 ? 24.689 -30.506 -20.136 1.00 51.91 100 ARG A N 1
ATOM 769 C CA . ARG A 1 100 ? 24.949 -29.777 -21.370 1.00 51.91 100 ARG A CA 1
ATOM 770 C C . ARG A 1 100 ? 24.901 -30.803 -22.499 1.00 51.91 100 ARG A C 1
ATOM 772 O O . ARG A 1 100 ? 25.877 -31.504 -22.741 1.00 51.91 100 ARG A O 1
ATOM 779 N N . ARG A 1 101 ? 23.747 -30.945 -23.159 1.00 54.88 101 ARG A N 1
ATOM 780 C CA . ARG A 1 101 ? 23.619 -31.768 -24.365 1.00 54.88 101 ARG A CA 1
ATOM 781 C C . ARG A 1 101 ? 24.410 -31.083 -25.470 1.00 54.88 101 ARG A C 1
ATOM 783 O O . ARG A 1 101 ? 23.885 -30.244 -26.199 1.00 54.88 101 ARG A O 1
ATOM 790 N N . SER A 1 102 ? 25.687 -31.432 -25.564 1.00 51.12 102 SER A N 1
ATOM 791 C CA . SER A 1 102 ? 26.530 -31.181 -26.723 1.00 51.12 102 SER A CA 1
ATOM 792 C C . SER A 1 102 ? 25.834 -31.799 -27.933 1.00 51.12 102 SER A C 1
ATOM 794 O O . SER A 1 102 ? 25.802 -33.018 -28.084 1.00 51.12 102 SER A O 1
ATOM 796 N N . ARG A 1 103 ? 25.215 -30.976 -28.786 1.00 51.22 103 ARG A N 1
ATOM 797 C CA . ARG A 1 103 ? 24.838 -31.419 -30.129 1.00 51.22 103 ARG A CA 1
ATOM 798 C C . ARG A 1 103 ? 26.126 -31.516 -30.933 1.00 51.22 103 ARG A C 1
ATOM 800 O O . ARG A 1 103 ? 26.538 -30.549 -31.563 1.00 51.22 103 ARG A O 1
ATOM 807 N N . THR A 1 104 ? 26.788 -32.663 -30.874 1.00 45.97 104 THR A N 1
ATOM 808 C CA . THR A 1 104 ? 27.866 -32.972 -31.808 1.00 45.97 104 THR A CA 1
ATOM 809 C C . THR A 1 104 ? 27.214 -33.219 -33.164 1.00 45.97 104 THR A C 1
ATOM 811 O O . THR A 1 104 ? 26.534 -34.225 -33.373 1.00 45.97 104 THR A O 1
ATOM 814 N N . ALA A 1 105 ? 27.351 -32.251 -34.068 1.00 54.72 105 ALA A N 1
ATOM 815 C CA . ALA A 1 105 ? 26.967 -32.396 -35.460 1.00 54.72 105 ALA A CA 1
ATOM 816 C C . ALA A 1 105 ? 27.776 -33.550 -36.071 1.00 54.72 105 ALA A C 1
ATOM 818 O O . ALA A 1 105 ? 28.993 -33.460 -36.217 1.00 54.72 105 ALA A O 1
ATOM 819 N N . THR A 1 106 ? 27.108 -34.654 -36.404 1.00 47.06 106 THR A N 1
ATOM 820 C CA . THR A 1 106 ? 27.718 -35.710 -37.214 1.00 47.06 106 THR A CA 1
ATOM 821 C C . THR A 1 106 ? 27.737 -35.226 -38.656 1.00 47.06 106 THR A C 1
ATOM 823 O O . THR A 1 106 ? 26.729 -35.278 -39.359 1.00 47.06 106 THR A O 1
ATOM 826 N N . ALA A 1 107 ? 28.896 -34.738 -39.090 1.00 53.59 107 ALA A N 1
ATOM 827 C CA . ALA A 1 107 ? 29.208 -34.561 -40.495 1.00 53.59 107 ALA A CA 1
ATOM 828 C C . ALA A 1 107 ? 29.230 -35.941 -41.172 1.00 53.59 107 ALA A C 1
ATOM 830 O O . ALA A 1 107 ? 30.173 -36.713 -41.005 1.00 53.59 107 ALA A O 1
ATOM 831 N N . ARG A 1 108 ? 28.191 -36.268 -41.948 1.00 46.97 108 ARG A N 1
ATOM 832 C CA . ARG A 1 108 ? 28.281 -37.338 -42.947 1.00 46.97 108 ARG A CA 1
ATOM 833 C C . ARG A 1 108 ? 28.759 -36.734 -44.258 1.00 46.97 108 ARG A C 1
ATOM 835 O O . ARG A 1 108 ? 27.975 -36.251 -45.065 1.00 46.97 108 ARG A O 1
ATOM 842 N N . ARG A 1 109 ? 30.074 -36.800 -44.441 1.00 48.41 109 ARG A N 1
ATOM 843 C CA . ARG A 1 109 ? 30.740 -36.768 -45.742 1.00 48.41 109 ARG A CA 1
ATOM 844 C C . ARG A 1 109 ? 30.299 -38.031 -46.495 1.00 48.41 109 ARG A C 1
ATOM 846 O O . ARG A 1 109 ? 30.535 -39.136 -46.007 1.00 48.41 109 ARG A O 1
ATOM 853 N N . ARG A 1 110 ? 29.630 -37.889 -47.637 1.00 46.94 110 ARG A N 1
ATOM 854 C CA . ARG A 1 110 ? 29.590 -38.937 -48.662 1.00 46.94 110 ARG A CA 1
ATOM 855 C C . ARG A 1 110 ? 30.329 -38.406 -49.883 1.00 46.94 110 ARG A C 1
ATOM 857 O O . ARG A 1 110 ? 30.192 -37.230 -50.209 1.00 46.94 110 ARG A O 1
ATOM 864 N N . ALA A 1 111 ? 31.192 -39.285 -50.378 1.00 50.84 111 ALA A N 1
ATOM 865 C CA . ALA A 1 111 ? 31.997 -39.160 -51.579 1.00 50.84 111 ALA A CA 1
ATOM 866 C C . ALA A 1 111 ? 31.130 -38.985 -52.828 1.00 50.84 111 ALA A C 1
ATOM 86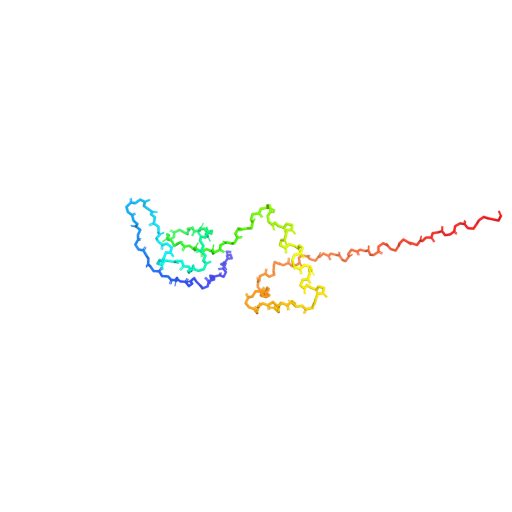8 O O . ALA A 1 111 ? 29.949 -39.407 -52.771 1.00 50.84 111 ALA A O 1
#